Protein AF-K1ZSD5-F1 (afdb_monomer_lite)

pLDDT: mean 80.97, std 16.74, range [41.53, 98.19]

Structure (mmCIF, N/CA/C/O backbone):
data_AF-K1ZSD5-F1
#
_entry.id   AF-K1ZSD5-F1
#
loop_
_atom_site.group_PDB
_atom_site.id
_atom_site.type_symbol
_atom_site.label_atom_id
_atom_site.label_alt_id
_atom_site.label_comp_id
_atom_site.label_asym_id
_atom_site.label_entity_id
_atom_site.label_seq_id
_atom_site.pdbx_PDB_ins_code
_atom_site.Cartn_x
_atom_site.Cartn_y
_atom_site.Cartn_z
_atom_site.occupancy
_atom_site.B_iso_or_equiv
_atom_site.auth_seq_id
_atom_site.auth_comp_id
_atom_site.auth_asym_id
_atom_site.auth_atom_id
_atom_site.pdbx_PDB_model_num
ATOM 1 N N . MET A 1 1 ? 60.745 18.281 -1.526 1.00 53.47 1 MET A N 1
ATOM 2 C CA . MET A 1 1 ? 59.472 17.662 -1.936 1.00 53.47 1 MET A CA 1
ATOM 3 C C . MET A 1 1 ? 59.861 16.450 -2.756 1.00 53.47 1 MET A C 1
ATOM 5 O O . MET A 1 1 ? 60.562 16.635 -3.746 1.00 53.47 1 MET A O 1
ATOM 9 N N . ASN A 1 2 ? 59.617 15.245 -2.240 1.00 58.41 2 ASN A N 1
ATOM 10 C CA . ASN A 1 2 ? 60.115 14.004 -2.836 1.00 58.41 2 ASN A CA 1
ATOM 11 C C . ASN A 1 2 ? 59.119 13.498 -3.886 1.00 58.41 2 ASN A C 1
ATOM 13 O O . ASN A 1 2 ? 57.915 13.659 -3.720 1.00 58.41 2 ASN A O 1
ATOM 17 N N . ALA A 1 3 ? 59.620 12.871 -4.953 1.00 62.41 3 ALA A N 1
ATOM 18 C CA . ALA A 1 3 ? 58.809 12.373 -6.072 1.00 62.41 3 ALA A CA 1
ATOM 19 C C . ALA A 1 3 ? 57.757 11.314 -5.667 1.00 62.41 3 ALA A C 1
ATOM 21 O O . ALA A 1 3 ? 56.813 11.064 -6.414 1.00 62.41 3 ALA A O 1
ATOM 22 N N . ASP A 1 4 ? 57.909 10.708 -4.487 1.00 65.19 4 ASP A N 1
ATOM 23 C CA . ASP A 1 4 ? 56.945 9.757 -3.929 1.00 65.19 4 ASP A CA 1
ATOM 24 C C . ASP A 1 4 ? 55.708 10.450 -3.326 1.00 65.19 4 ASP A C 1
ATOM 26 O O . ASP A 1 4 ? 54.604 9.922 -3.459 1.00 65.19 4 ASP A O 1
ATOM 30 N N . ASP A 1 5 ? 55.855 11.660 -2.772 1.00 67.88 5 ASP A N 1
ATOM 31 C CA . ASP A 1 5 ? 54.745 12.422 -2.174 1.00 67.88 5 ASP A CA 1
ATOM 32 C C . ASP A 1 5 ? 53.759 12.901 -3.258 1.00 67.88 5 ASP A C 1
ATOM 34 O O . ASP A 1 5 ? 52.541 12.823 -3.109 1.00 67.88 5 ASP A O 1
ATOM 38 N N . GLU A 1 6 ? 54.291 13.331 -4.407 1.00 68.56 6 GLU A N 1
ATOM 39 C CA . GLU A 1 6 ? 53.504 13.824 -5.546 1.00 68.56 6 GLU A CA 1
ATOM 40 C C . GLU A 1 6 ? 52.666 12.704 -6.188 1.00 68.56 6 GLU A C 1
ATOM 42 O O . GLU A 1 6 ? 51.538 12.915 -6.638 1.00 68.56 6 GLU A O 1
ATOM 47 N N . LYS A 1 7 ? 53.182 11.470 -6.177 1.00 69.50 7 LYS A N 1
ATOM 48 C CA . LYS A 1 7 ? 52.487 10.29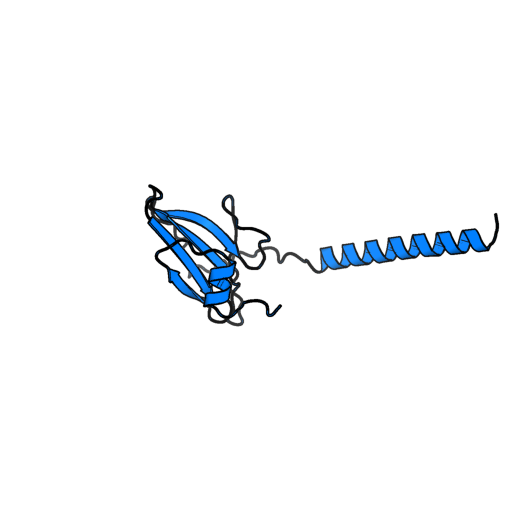4 -6.714 1.00 69.50 7 LYS A CA 1
ATOM 49 C C . LYS A 1 7 ? 51.320 9.852 -5.829 1.00 69.50 7 LYS A C 1
ATOM 51 O O . LYS A 1 7 ? 50.325 9.347 -6.354 1.00 69.50 7 LYS A O 1
ATOM 56 N N . GLU A 1 8 ? 51.434 10.018 -4.514 1.00 69.69 8 GLU A N 1
ATOM 57 C CA . GLU A 1 8 ? 50.362 9.688 -3.572 1.00 69.69 8 GLU A CA 1
ATOM 58 C C . GLU A 1 8 ? 49.228 10.722 -3.627 1.00 69.69 8 GLU A C 1
ATOM 60 O O . GLU A 1 8 ? 48.056 10.339 -3.665 1.00 69.69 8 GLU A O 1
ATOM 65 N N . GLU A 1 9 ? 49.552 12.013 -3.761 1.00 70.94 9 GLU A N 1
ATOM 66 C CA . GLU A 1 9 ? 48.542 13.059 -3.983 1.00 70.94 9 GLU A CA 1
ATOM 67 C C . GLU A 1 9 ? 47.791 12.874 -5.308 1.00 70.94 9 GLU A C 1
ATOM 69 O O . GLU A 1 9 ? 46.567 13.006 -5.359 1.00 70.94 9 GLU A O 1
ATOM 74 N N . LEU A 1 10 ? 48.493 12.498 -6.381 1.00 69.69 10 LEU A N 1
ATOM 75 C CA . LEU A 1 10 ? 47.868 12.214 -7.676 1.00 69.69 10 LEU A CA 1
ATOM 76 C C . LEU A 1 10 ? 46.938 10.995 -7.634 1.00 69.69 10 LEU A C 1
ATOM 78 O O . LEU 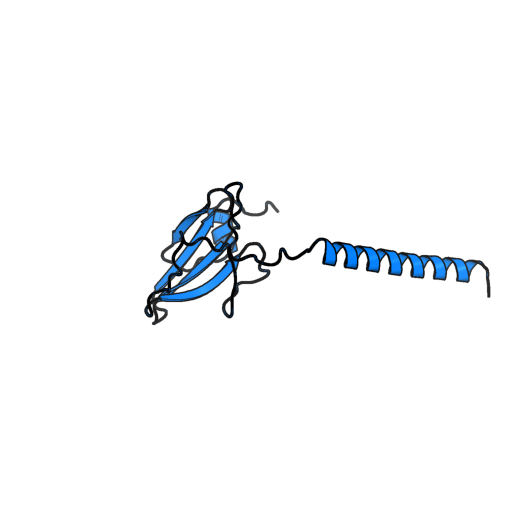A 1 10 ? 45.960 10.950 -8.381 1.00 69.69 10 LEU A O 1
ATOM 82 N N . ARG A 1 11 ? 47.225 10.003 -6.781 1.00 68.44 11 ARG A N 1
ATOM 83 C CA . ARG A 1 11 ? 46.339 8.848 -6.575 1.00 68.44 11 ARG A CA 1
ATOM 84 C C . ARG A 1 11 ? 45.081 9.240 -5.817 1.00 68.44 11 ARG A C 1
ATOM 86 O O . ARG A 1 11 ? 44.000 8.996 -6.340 1.00 68.44 11 ARG A O 1
ATOM 93 N N . LYS A 1 12 ? 45.216 9.933 -4.683 1.00 70.69 12 LYS A N 1
ATOM 94 C CA . LYS A 1 12 ? 44.065 10.402 -3.892 1.00 70.69 12 LYS A CA 1
ATOM 95 C C . LYS A 1 12 ? 43.147 11.308 -4.705 1.00 70.69 12 LYS A C 1
ATOM 97 O O . LYS A 1 12 ? 41.946 11.084 -4.752 1.00 70.69 12 LYS A O 1
ATOM 102 N N . LYS A 1 13 ? 43.717 12.248 -5.462 1.00 69.44 13 LYS A N 1
ATOM 103 C CA . LYS A 1 13 ? 42.947 13.146 -6.333 1.00 69.44 13 LYS A CA 1
ATOM 104 C C . LYS A 1 13 ? 42.213 12.411 -7.461 1.00 69.44 13 LYS A C 1
ATOM 106 O O . LYS A 1 13 ? 41.142 12.840 -7.883 1.00 69.44 13 LYS A O 1
ATOM 111 N N . ASN A 1 14 ? 42.790 11.329 -7.988 1.00 68.06 14 ASN A N 1
ATOM 112 C CA . ASN A 1 14 ? 42.126 10.510 -9.001 1.00 68.06 14 ASN A CA 1
ATOM 113 C C . ASN A 1 14 ? 41.036 9.622 -8.399 1.00 68.06 14 ASN A C 1
ATOM 115 O O . ASN A 1 14 ? 39.999 9.472 -9.033 1.00 68.06 14 ASN A O 1
ATOM 119 N N . GLU A 1 15 ? 41.246 9.075 -7.203 1.00 66.12 15 GLU A N 1
ATOM 120 C CA . GLU A 1 15 ? 40.240 8.302 -6.466 1.00 66.12 15 GLU A CA 1
ATOM 121 C C . GLU A 1 15 ? 39.038 9.178 -6.090 1.00 66.12 15 GLU A C 1
ATOM 123 O O . GLU A 1 15 ? 37.909 8.809 -6.389 1.00 66.12 15 GLU A O 1
ATOM 128 N N . GLU A 1 16 ? 39.260 10.387 -5.569 1.00 66.19 16 GLU A N 1
ATOM 129 C CA . GLU A 1 16 ? 38.190 11.359 -5.285 1.00 66.19 16 GLU A CA 1
ATOM 130 C C . GLU A 1 16 ? 37.412 11.756 -6.549 1.00 66.19 16 GLU A C 1
ATOM 132 O O . GLU A 1 16 ? 36.188 11.888 -6.521 1.00 66.19 16 GLU A O 1
ATOM 137 N N . ARG A 1 17 ? 38.108 11.913 -7.685 1.00 67.19 17 ARG A N 1
ATOM 138 C CA . ARG A 1 17 ? 37.470 12.206 -8.975 1.00 67.19 17 ARG A CA 1
ATOM 139 C C . ARG A 1 17 ? 36.635 11.028 -9.483 1.00 67.19 17 ARG A C 1
ATOM 141 O O . ARG A 1 17 ? 35.555 11.259 -10.009 1.00 67.19 17 ARG A O 1
ATOM 148 N N . LEU A 1 18 ? 37.121 9.796 -9.325 1.00 59.72 18 LEU A N 1
ATOM 149 C CA . LEU A 1 18 ? 36.415 8.576 -9.730 1.00 59.72 18 LEU A CA 1
ATOM 150 C C . LEU A 1 18 ? 35.154 8.352 -8.887 1.00 59.72 18 LEU A C 1
ATOM 152 O O . LEU A 1 18 ? 34.103 8.069 -9.450 1.00 59.72 18 LEU A O 1
ATOM 156 N N . VAL A 1 19 ? 35.236 8.563 -7.569 1.00 64.88 19 VAL A N 1
ATOM 157 C CA . VAL A 1 19 ? 34.080 8.474 -6.661 1.00 64.88 19 VAL A CA 1
ATOM 158 C C . VAL A 1 19 ? 33.037 9.541 -7.002 1.00 64.88 19 VAL A C 1
ATOM 160 O O . VAL A 1 19 ? 31.860 9.224 -7.138 1.00 64.88 19 VAL A O 1
ATOM 163 N N . GLY A 1 20 ? 33.460 10.787 -7.243 1.00 63.72 20 GLY A N 1
ATOM 164 C CA . GLY A 1 20 ? 32.541 11.850 -7.661 1.00 63.72 20 GLY A CA 1
ATOM 165 C C . GLY A 1 20 ? 31.900 11.604 -9.034 1.00 63.72 20 GLY A C 1
ATOM 166 O O . GLY A 1 20 ? 30.753 11.988 -9.255 1.00 63.72 20 GLY A O 1
ATOM 167 N N . GLU A 1 21 ? 32.612 10.951 -9.958 1.00 61.81 21 GLU A N 1
ATOM 168 C CA . GLU A 1 21 ? 32.083 10.539 -11.265 1.00 61.81 21 GLU A CA 1
ATOM 169 C C . GLU A 1 21 ? 31.080 9.382 -11.138 1.00 61.81 21 GLU A C 1
ATOM 171 O O . GLU A 1 21 ? 30.053 9.408 -11.818 1.00 61.81 21 GLU A O 1
ATOM 176 N N . GLU A 1 22 ? 31.319 8.414 -10.247 1.00 56.53 22 GLU A N 1
ATOM 177 C CA . GLU A 1 22 ? 30.371 7.337 -9.941 1.00 56.53 22 GLU A CA 1
ATOM 178 C C . GLU A 1 22 ? 29.103 7.874 -9.272 1.00 56.53 22 GLU A C 1
ATOM 180 O O . GLU A 1 22 ? 28.012 7.589 -9.762 1.00 56.53 22 GLU A O 1
ATOM 185 N N . GLU A 1 23 ? 29.213 8.725 -8.248 1.00 56.72 23 GLU A N 1
ATOM 186 C CA . GLU A 1 23 ? 28.059 9.362 -7.596 1.00 56.72 23 GLU A CA 1
ATOM 187 C C . GLU A 1 23 ? 27.241 10.212 -8.578 1.00 56.72 23 GLU A C 1
ATOM 189 O O . GLU A 1 23 ? 26.012 10.139 -8.594 1.00 56.72 23 GLU A O 1
ATOM 194 N N . GLN A 1 24 ? 27.902 10.968 -9.463 1.00 58.03 24 GLN A N 1
ATOM 195 C CA . GLN A 1 24 ? 27.221 11.720 -10.522 1.00 58.03 24 GLN A CA 1
ATOM 196 C C . GLN A 1 24 ? 26.599 10.808 -11.581 1.00 58.03 24 GLN A C 1
ATOM 198 O O . GLN A 1 24 ? 25.552 11.145 -12.135 1.00 58.03 24 GLN A O 1
ATOM 203 N N . SER A 1 25 ? 27.218 9.666 -11.884 1.00 58.22 25 SER A N 1
ATOM 204 C CA . SER A 1 25 ? 26.668 8.691 -12.827 1.00 58.22 25 SER A CA 1
ATOM 205 C C . SER A 1 25 ? 25.459 7.959 -12.251 1.00 58.22 25 SER A C 1
ATOM 207 O O . SER A 1 25 ? 24.482 7.775 -12.970 1.00 58.22 25 SER A O 1
ATOM 209 N N . LEU A 1 26 ? 25.472 7.640 -10.953 1.00 56.41 26 LEU A N 1
ATOM 210 C CA . LEU A 1 26 ? 24.348 7.062 -10.226 1.00 56.41 26 LEU A CA 1
ATOM 211 C C . LEU A 1 26 ? 23.217 8.083 -10.116 1.00 56.41 26 LEU A C 1
ATOM 213 O O . LEU A 1 26 ? 22.106 7.775 -10.518 1.00 56.41 26 LEU A O 1
ATOM 217 N N . ALA A 1 27 ? 23.496 9.330 -9.728 1.00 52.97 27 ALA A N 1
ATOM 218 C CA . ALA A 1 27 ? 22.495 10.400 -9.688 1.00 52.97 27 ALA A CA 1
ATOM 219 C C . ALA A 1 27 ? 21.871 10.711 -11.065 1.00 52.97 27 ALA A C 1
ATOM 221 O O . ALA A 1 27 ? 20.752 11.205 -11.142 1.00 52.97 27 ALA A O 1
ATOM 222 N N . LYS A 1 28 ? 22.585 10.425 -12.161 1.00 51.22 28 LYS A N 1
ATOM 223 C CA . LYS A 1 28 ? 22.108 10.624 -13.539 1.00 51.22 28 LYS A CA 1
ATOM 224 C C . LYS A 1 28 ? 21.435 9.381 -14.136 1.00 51.22 28 LYS A C 1
ATOM 226 O O . LYS A 1 28 ? 20.620 9.520 -15.044 1.00 51.22 28 LYS A O 1
ATOM 231 N N . ALA A 1 29 ? 21.785 8.186 -13.655 1.00 50.06 29 ALA A N 1
ATOM 232 C CA . ALA A 1 29 ? 21.131 6.915 -13.979 1.00 50.06 29 ALA A CA 1
ATOM 233 C C . ALA A 1 29 ? 19.847 6.711 -13.163 1.00 50.06 29 ALA A C 1
ATOM 235 O O . ALA A 1 29 ? 18.890 6.139 -13.678 1.00 50.06 29 ALA A O 1
ATOM 236 N N . VAL A 1 30 ? 19.770 7.315 -11.972 1.00 47.66 30 VAL A N 1
ATOM 237 C CA . VAL A 1 30 ? 18.529 7.742 -11.308 1.00 47.66 30 VAL A CA 1
ATOM 238 C C . VAL A 1 30 ? 17.984 8.960 -12.065 1.00 47.66 30 VAL A C 1
ATOM 240 O O . VAL A 1 30 ? 17.696 10.019 -11.517 1.00 47.66 30 VAL A O 1
ATOM 243 N N . GLY A 1 31 ? 17.886 8.830 -13.389 1.00 46.69 31 GLY A N 1
ATOM 244 C CA . GLY A 1 31 ? 17.003 9.649 -14.187 1.00 46.69 31 GLY A CA 1
ATOM 245 C C . GLY A 1 31 ? 15.610 9.306 -13.708 1.00 46.69 31 GLY A C 1
ATOM 246 O O . GLY A 1 31 ? 15.004 8.362 -14.206 1.00 46.69 31 GLY A O 1
ATOM 247 N N . VAL A 1 32 ? 15.171 10.033 -12.682 1.00 50.47 32 VAL A N 1
ATOM 248 C CA . VAL A 1 32 ? 13.784 10.160 -12.268 1.00 50.47 32 VAL A CA 1
ATOM 249 C C . VAL A 1 32 ? 13.023 10.358 -13.565 1.00 50.47 32 VAL A C 1
ATOM 251 O O . VAL A 1 32 ? 13.172 11.396 -14.213 1.00 50.47 32 VAL A O 1
ATOM 254 N N . GLY A 1 33 ? 12.332 9.312 -14.020 1.00 47.78 33 GLY A N 1
ATOM 255 C CA . GLY A 1 33 ? 11.394 9.459 -15.113 1.00 47.78 33 GLY A CA 1
ATOM 256 C C . GLY A 1 33 ? 10.466 10.571 -14.671 1.00 47.78 33 GLY A C 1
ATOM 257 O O . GLY A 1 33 ? 9.782 10.426 -13.661 1.00 47.78 33 GLY A O 1
ATOM 258 N N . GLU A 1 34 ? 10.553 11.722 -15.331 1.00 50.41 34 GLU A N 1
ATOM 259 C CA . GLU A 1 34 ? 9.671 12.835 -15.029 1.00 50.41 34 GLU A CA 1
ATOM 260 C C . GLU A 1 34 ? 8.265 12.293 -15.258 1.00 50.41 34 GLU A C 1
ATOM 262 O O . GLU A 1 34 ? 7.965 11.805 -16.353 1.00 50.41 34 GLU A O 1
ATOM 267 N N . PHE A 1 35 ? 7.465 12.249 -14.192 1.00 59.47 35 PHE A N 1
ATOM 268 C CA . PHE A 1 35 ? 6.121 11.705 -14.251 1.00 59.47 35 PHE A CA 1
ATOM 269 C C . PHE A 1 35 ? 5.373 12.403 -15.384 1.00 59.47 35 PHE A C 1
ATOM 271 O O . PHE A 1 35 ? 5.118 13.606 -15.332 1.00 59.47 35 PHE A O 1
ATOM 278 N N . SER A 1 36 ? 5.052 11.650 -16.431 1.00 56.00 36 SER A N 1
ATOM 279 C CA . SER A 1 36 ? 4.093 12.081 -17.429 1.00 56.00 36 SER A CA 1
ATOM 280 C C . SER A 1 36 ? 2.751 11.524 -16.995 1.00 56.00 36 SER A C 1
ATOM 282 O O . SER A 1 36 ? 2.534 10.313 -17.104 1.00 56.00 36 SER A O 1
ATOM 284 N N . GLU A 1 37 ? 1.869 12.390 -16.500 1.00 59.62 37 GLU A N 1
ATOM 285 C CA . GLU A 1 37 ? 0.458 12.048 -16.381 1.00 59.62 37 GLU A CA 1
ATOM 286 C C . GLU A 1 37 ? 0.011 11.584 -17.768 1.00 59.62 37 GLU A C 1
ATOM 288 O O . GLU A 1 37 ? 0.073 12.340 -18.742 1.00 59.62 37 GLU A O 1
ATOM 293 N N . ALA A 1 38 ? -0.332 10.304 -17.894 1.00 57.66 38 ALA A N 1
ATOM 294 C CA . ALA A 1 38 ? -1.015 9.863 -19.088 1.00 57.66 38 ALA A CA 1
ATOM 295 C C . ALA A 1 38 ? -2.349 10.612 -19.081 1.00 57.66 38 ALA A C 1
ATOM 297 O O . ALA A 1 38 ? -3.176 10.365 -18.205 1.00 57.66 38 ALA A O 1
ATOM 298 N N . GLU A 1 39 ? -2.538 11.546 -20.017 1.00 53.62 39 GLU A N 1
ATOM 299 C CA . GLU A 1 39 ? -3.844 12.137 -20.326 1.00 53.62 39 GLU A CA 1
ATOM 300 C C . GLU A 1 39 ? -4.716 11.042 -20.960 1.00 53.62 39 GLU A C 1
ATOM 302 O O . GLU A 1 39 ? -5.020 11.047 -22.152 1.00 53.62 39 GLU A O 1
ATOM 307 N N . ASP A 1 40 ? -5.019 10.016 -20.174 1.00 56.28 40 ASP A N 1
ATOM 308 C CA . ASP A 1 40 ? -5.914 8.947 -20.544 1.00 56.28 40 ASP A CA 1
ATOM 309 C C . ASP A 1 40 ? -7.294 9.311 -19.995 1.00 56.28 40 ASP A C 1
ATOM 311 O O . ASP A 1 40 ? -7.636 9.016 -18.849 1.00 56.28 40 ASP A O 1
ATOM 315 N N . ASP A 1 41 ? -8.097 9.972 -20.836 1.00 56.06 41 ASP A N 1
ATOM 316 C CA . ASP A 1 41 ? -9.514 10.289 -20.591 1.00 56.06 41 ASP A CA 1
ATOM 317 C C . ASP A 1 41 ? -10.354 9.043 -20.212 1.00 56.06 41 ASP A C 1
ATOM 319 O O . ASP A 1 41 ? -11.531 9.163 -19.859 1.00 56.06 41 ASP A O 1
ATOM 323 N N . LEU A 1 42 ? -9.792 7.831 -20.313 1.00 63.62 42 LEU A N 1
ATOM 324 C CA . LEU A 1 42 ? -10.463 6.577 -19.994 1.00 63.62 42 LEU A CA 1
ATOM 325 C C . LEU A 1 42 ? -10.555 6.291 -18.489 1.00 63.62 42 LEU A C 1
ATOM 327 O O . LEU A 1 42 ? -11.444 5.528 -18.097 1.00 63.62 42 LEU A O 1
ATOM 331 N N . VAL A 1 43 ? -9.695 6.876 -17.643 1.00 71.44 43 VAL A N 1
ATOM 332 C CA . VAL A 1 43 ? -9.715 6.628 -16.190 1.00 71.44 43 VAL A CA 1
ATOM 333 C C . VAL A 1 43 ? -10.167 7.888 -15.446 1.00 71.44 43 VAL A C 1
ATOM 335 O O . VAL A 1 43 ? -9.402 8.841 -15.310 1.00 71.44 43 VAL A O 1
ATOM 338 N N . PRO A 1 44 ? -11.412 7.934 -14.937 1.00 77.31 44 PRO A N 1
ATOM 339 C CA . PRO A 1 44 ? -11.892 9.104 -14.223 1.00 77.31 44 PRO A CA 1
ATOM 340 C C . PRO A 1 44 ? -11.122 9.275 -12.914 1.00 77.31 44 PRO A C 1
ATOM 342 O O . PRO A 1 44 ? -11.012 8.343 -12.110 1.00 77.31 44 PRO A O 1
ATOM 345 N N . ARG A 1 45 ? -10.668 10.505 -12.654 1.00 81.81 45 ARG A N 1
ATOM 346 C CA . ARG A 1 45 ? -10.200 10.884 -11.323 1.00 81.81 45 ARG A CA 1
ATOM 347 C C . ARG A 1 45 ? -11.306 10.583 -10.316 1.00 81.81 45 ARG A C 1
ATOM 349 O O . ARG A 1 45 ? -12.405 11.129 -10.407 1.00 81.81 45 ARG A O 1
ATOM 356 N N . THR A 1 46 ? -10.996 9.713 -9.365 1.00 84.50 46 THR A N 1
ATOM 357 C CA . THR A 1 46 ? -11.930 9.285 -8.328 1.00 84.50 46 THR A CA 1
ATOM 358 C C . THR A 1 46 ? -11.487 9.862 -6.995 1.00 84.50 46 THR A C 1
ATOM 360 O O . THR A 1 46 ? -10.329 9.734 -6.607 1.00 84.50 46 THR A O 1
ATOM 363 N N . GLU A 1 47 ? -12.415 10.513 -6.304 1.00 88.50 47 GLU A N 1
ATOM 364 C CA . GLU A 1 47 ? -12.236 10.905 -4.912 1.00 88.50 47 GLU A CA 1
ATOM 365 C C . GLU A 1 47 ? -12.821 9.808 -4.026 1.00 88.50 47 GLU A C 1
ATOM 367 O O . GLU A 1 47 ? -13.929 9.319 -4.265 1.00 88.50 47 GLU A O 1
ATOM 372 N N . ILE A 1 48 ? -12.064 9.404 -3.010 1.00 87.81 48 ILE A N 1
ATOM 373 C CA . ILE A 1 48 ? -12.558 8.489 -1.986 1.00 87.81 48 ILE A CA 1
ATOM 374 C C . ILE A 1 48 ? -13.662 9.187 -1.174 1.00 87.81 48 ILE A C 1
ATOM 376 O O . ILE A 1 48 ? -13.624 10.398 -0.950 1.00 87.81 48 ILE A O 1
ATOM 380 N N . SER A 1 49 ? -14.672 8.423 -0.746 1.00 88.88 49 SER A N 1
ATOM 381 C CA . SER A 1 49 ? -15.740 8.930 0.121 1.00 88.88 49 SER A CA 1
ATOM 382 C C . SER A 1 49 ? -15.174 9.510 1.416 1.00 88.88 49 SER A C 1
ATOM 384 O O . SER A 1 49 ? -14.264 8.922 1.992 1.00 88.88 49 SER A O 1
ATOM 386 N N . ALA A 1 50 ? -15.787 10.574 1.939 1.00 86.00 50 ALA A N 1
ATOM 387 C CA . ALA A 1 50 ? -15.343 11.244 3.168 1.00 86.00 50 ALA A CA 1
ATOM 388 C C . ALA A 1 50 ? -15.257 10.332 4.412 1.00 86.00 50 ALA A C 1
ATOM 390 O O . ALA A 1 50 ? -14.583 10.683 5.377 1.00 86.00 50 ALA A O 1
ATOM 391 N N . ASP A 1 51 ? -15.920 9.173 4.385 1.00 93.69 51 ASP A N 1
ATOM 392 C CA . ASP A 1 51 ? -15.938 8.201 5.481 1.00 93.69 51 ASP A CA 1
ATOM 393 C C . ASP A 1 51 ? -14.721 7.259 5.499 1.00 93.69 51 ASP A C 1
ATOM 395 O O . ASP A 1 51 ? -14.593 6.463 6.426 1.00 93.69 51 ASP A O 1
ATOM 399 N N . ILE A 1 52 ? -13.845 7.322 4.490 1.00 94.19 52 ILE A N 1
ATOM 400 C CA . ILE A 1 52 ? -12.653 6.474 4.360 1.00 94.19 52 ILE A CA 1
ATOM 401 C C . ILE A 1 52 ? -11.411 7.364 4.325 1.00 94.19 52 ILE A C 1
ATOM 403 O O . ILE A 1 52 ? -11.359 8.355 3.596 1.00 94.19 52 ILE A O 1
ATOM 407 N N . LYS A 1 53 ? -10.391 6.980 5.087 1.00 94.81 53 LYS A N 1
ATOM 408 C CA . LYS A 1 53 ? -9.081 7.627 5.121 1.00 94.81 53 LYS A CA 1
ATOM 409 C C . LYS A 1 53 ? -8.026 6.695 4.544 1.00 94.81 53 LYS A C 1
ATOM 411 O O . LYS A 1 53 ? -7.997 5.515 4.886 1.00 94.81 53 LYS A O 1
ATOM 416 N N . ILE A 1 54 ? -7.141 7.244 3.715 1.00 95.81 54 ILE A N 1
ATOM 417 C CA . ILE A 1 54 ? -5.843 6.623 3.441 1.00 95.81 54 ILE A CA 1
ATOM 418 C C . ILE A 1 54 ? -4.932 7.006 4.605 1.00 95.81 54 ILE A C 1
ATOM 420 O O . ILE A 1 54 ? -4.739 8.195 4.852 1.00 95.81 54 ILE A O 1
ATOM 424 N N . MET A 1 55 ? -4.446 6.010 5.338 1.00 96.38 55 MET A N 1
ATOM 425 C CA . MET A 1 55 ? -3.562 6.199 6.489 1.00 96.38 55 MET A CA 1
ATOM 426 C C . MET A 1 55 ? -2.128 6.399 6.019 1.00 96.38 55 MET A C 1
ATOM 428 O O . MET A 1 55 ? -1.487 7.388 6.359 1.00 96.38 55 MET A O 1
ATOM 432 N N . ASP A 1 56 ? -1.665 5.468 5.194 1.00 97.25 56 ASP A N 1
ATOM 433 C CA . ASP A 1 56 ? -0.374 5.522 4.541 1.00 97.25 56 ASP A CA 1
ATOM 434 C C . ASP A 1 56 ? -0.365 4.607 3.315 1.00 97.25 56 ASP A C 1
ATOM 436 O O . ASP A 1 56 ? -1.229 3.740 3.129 1.00 97.25 56 ASP A O 1
ATOM 440 N N . VAL A 1 57 ? 0.611 4.854 2.453 1.00 97.31 57 VAL A N 1
ATOM 441 C CA . VAL A 1 57 ? 0.908 4.046 1.279 1.00 97.31 57 VAL A CA 1
ATOM 442 C C . VAL A 1 57 ? 2.396 3.763 1.279 1.00 97.31 57 VAL A C 1
ATOM 444 O O . VAL A 1 57 ? 3.202 4.683 1.394 1.00 97.31 57 VAL A O 1
ATOM 447 N N . ARG A 1 58 ? 2.774 2.504 1.100 1.00 96.50 58 ARG A N 1
ATOM 448 C CA . ARG A 1 58 ? 4.153 2.122 0.813 1.00 96.50 58 ARG A CA 1
ATOM 449 C C . ARG A 1 58 ? 4.213 1.507 -0.570 1.00 96.50 58 ARG A C 1
ATOM 451 O O . ARG A 1 58 ? 3.446 0.595 -0.875 1.00 96.50 58 ARG A O 1
ATOM 458 N N . THR A 1 59 ? 5.109 2.011 -1.401 1.00 95.25 59 THR A N 1
ATOM 459 C CA . THR A 1 59 ? 5.429 1.431 -2.707 1.00 95.25 59 THR A CA 1
ATOM 460 C C . THR A 1 59 ? 6.859 0.905 -2.704 1.00 95.25 59 THR A C 1
ATOM 462 O O . THR A 1 59 ? 7.632 1.181 -1.788 1.00 95.25 59 THR A O 1
ATOM 465 N N . GLU A 1 60 ? 7.218 0.132 -3.723 1.00 91.50 60 GLU A N 1
ATOM 466 C CA . GLU A 1 60 ? 8.556 -0.449 -3.863 1.00 91.50 60 GLU A CA 1
ATOM 467 C C . GLU A 1 60 ? 9.674 0.605 -3.969 1.00 91.50 60 GLU A C 1
ATOM 469 O O . GLU A 1 60 ? 10.791 0.362 -3.514 1.00 91.50 60 GLU A O 1
ATOM 474 N N . HIS A 1 61 ? 9.390 1.781 -4.540 1.00 90.94 61 HIS A N 1
ATOM 475 C CA . HIS A 1 61 ? 10.375 2.861 -4.663 1.00 90.94 61 HIS A CA 1
ATOM 476 C C . HIS A 1 61 ? 10.434 3.784 -3.441 1.00 90.94 61 HIS A C 1
ATOM 478 O O . HIS A 1 61 ? 11.384 4.564 -3.313 1.00 90.94 61 HIS A O 1
ATOM 484 N N . ASP A 1 62 ? 9.446 3.709 -2.551 1.00 90.69 62 ASP A N 1
ATOM 485 C CA . ASP A 1 62 ? 9.437 4.470 -1.310 1.00 90.69 62 ASP A CA 1
ATOM 486 C C . ASP A 1 62 ? 10.335 3.787 -0.266 1.00 90.69 62 ASP A C 1
ATOM 488 O O . ASP A 1 62 ? 10.239 2.585 -0.012 1.00 90.69 62 ASP A O 1
ATOM 492 N N . GLN A 1 63 ? 11.213 4.559 0.385 1.00 88.38 63 GLN A N 1
ATOM 493 C CA . GLN A 1 63 ? 12.043 4.024 1.475 1.00 88.38 63 GLN A CA 1
ATOM 494 C C . GLN A 1 63 ? 11.190 3.617 2.685 1.00 88.38 63 GLN A C 1
ATOM 496 O O . GLN A 1 63 ? 11.409 2.556 3.271 1.00 88.38 63 GLN A O 1
ATOM 501 N N . ASP A 1 64 ? 10.193 4.441 3.007 1.00 92.62 64 ASP A N 1
ATOM 502 C CA . ASP A 1 64 ? 9.285 4.300 4.143 1.00 92.62 64 ASP A CA 1
ATOM 503 C C . ASP A 1 64 ? 7.836 4.536 3.696 1.00 92.62 64 ASP A C 1
ATOM 505 O O . ASP A 1 64 ? 7.583 5.065 2.615 1.00 92.62 64 ASP A O 1
ATOM 509 N N . ALA A 1 65 ? 6.869 4.169 4.539 1.00 95.88 65 ALA A N 1
ATOM 510 C CA . ALA A 1 65 ? 5.462 4.447 4.269 1.00 95.88 65 ALA A CA 1
ATOM 511 C C . ALA A 1 65 ? 5.181 5.963 4.217 1.00 95.88 65 ALA A C 1
ATOM 513 O O . ALA A 1 65 ? 5.609 6.732 5.082 1.00 95.88 65 ALA A O 1
ATOM 514 N N . VAL A 1 66 ? 4.422 6.385 3.208 1.00 97.00 66 VAL A N 1
ATOM 515 C CA . VAL A 1 66 ? 4.036 7.774 2.956 1.00 97.00 66 VAL A CA 1
ATOM 516 C C . VAL A 1 66 ? 2.642 8.025 3.530 1.00 97.00 66 VAL A C 1
ATOM 518 O O . VAL A 1 66 ? 1.644 7.582 2.967 1.00 97.00 66 VAL A O 1
ATOM 521 N N . ALA A 1 67 ? 2.574 8.759 4.643 1.00 96.31 67 ALA A N 1
ATOM 522 C CA . ALA A 1 67 ? 1.316 9.134 5.304 1.00 96.31 67 ALA A CA 1
ATOM 523 C C . ALA A 1 67 ? 0.780 10.516 4.880 1.00 96.31 67 ALA A C 1
ATOM 525 O O . ALA A 1 67 ? -0.408 10.805 5.007 1.00 96.31 67 ALA A O 1
ATOM 526 N N . GLU A 1 68 ? 1.649 11.394 4.372 1.00 94.19 68 GLU A N 1
ATOM 527 C CA . GLU A 1 68 ? 1.290 12.755 3.971 1.00 94.19 68 GLU A CA 1
ATOM 528 C C . GLU A 1 68 ? 1.889 13.105 2.608 1.00 94.19 68 GLU A C 1
ATOM 530 O O . GLU A 1 68 ? 3.008 12.716 2.277 1.00 94.19 68 GLU A O 1
ATOM 535 N N . GLY A 1 69 ? 1.158 13.911 1.835 1.00 92.50 69 GLY A N 1
ATOM 536 C CA . GLY A 1 69 ? 1.603 14.396 0.533 1.00 92.50 69 GLY A CA 1
ATOM 537 C C . GLY A 1 69 ? 1.030 13.588 -0.625 1.00 92.50 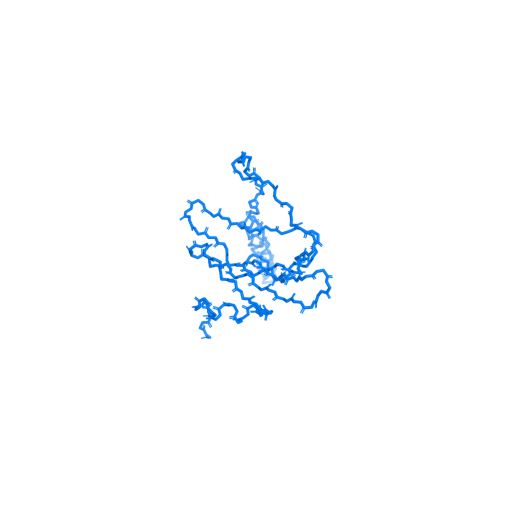69 GLY A C 1
ATOM 538 O O . GLY A 1 69 ? -0.151 13.250 -0.635 1.00 92.50 69 GLY A O 1
ATOM 539 N N . ILE A 1 70 ? 1.857 13.370 -1.645 1.00 90.44 70 ILE A N 1
ATOM 540 C CA . ILE A 1 70 ? 1.479 12.689 -2.884 1.00 90.44 70 ILE A CA 1
ATOM 541 C C . ILE A 1 70 ? 2.498 11.578 -3.117 1.00 90.44 70 ILE A C 1
ATOM 543 O O . ILE A 1 70 ? 3.696 11.850 -3.149 1.00 90.44 70 ILE A O 1
ATOM 547 N N . THR A 1 71 ? 2.011 10.357 -3.317 1.00 93.25 71 THR A N 1
ATOM 548 C CA . THR A 1 71 ? 2.788 9.229 -3.841 1.00 93.25 71 THR A CA 1
ATOM 549 C C . THR A 1 71 ? 2.071 8.648 -5.060 1.00 93.25 71 THR A C 1
ATOM 551 O O . THR A 1 71 ? 0.929 9.015 -5.355 1.00 93.25 71 THR A O 1
ATOM 554 N N . HIS A 1 72 ? 2.751 7.780 -5.798 1.00 92.75 72 HIS A N 1
ATOM 555 C CA . HIS A 1 72 ? 2.262 7.193 -7.037 1.00 92.75 72 HIS A CA 1
ATOM 556 C C . HIS A 1 72 ? 2.514 5.692 -7.015 1.00 92.75 72 HIS A C 1
ATOM 558 O O . HIS A 1 72 ? 3.536 5.254 -6.519 1.00 92.75 72 HIS A O 1
ATOM 564 N N . LEU A 1 73 ? 1.603 4.918 -7.594 1.00 92.62 73 LEU A N 1
ATOM 565 C CA . LEU A 1 73 ? 1.812 3.502 -7.879 1.00 92.62 73 LEU A CA 1
ATOM 566 C C . LEU A 1 73 ? 1.950 3.339 -9.391 1.00 92.62 73 LEU A C 1
ATOM 568 O O . LEU A 1 73 ? 1.025 3.685 -10.133 1.00 92.62 73 LEU A O 1
ATOM 572 N N . TYR A 1 74 ? 3.089 2.833 -9.860 1.00 91.31 74 TYR A N 1
ATOM 573 C CA . TYR A 1 74 ? 3.342 2.718 -11.292 1.00 91.31 74 TYR A CA 1
ATOM 574 C C . TYR A 1 74 ? 2.818 1.403 -11.883 1.00 91.31 74 TYR A C 1
ATOM 576 O O . TYR A 1 74 ? 3.108 0.304 -11.409 1.00 91.31 74 TYR A O 1
ATOM 584 N N . PHE A 1 75 ? 2.085 1.515 -12.993 1.00 89.50 75 PHE A N 1
ATOM 585 C CA . PHE A 1 75 ? 1.678 0.390 -13.837 1.00 89.50 75 PHE A CA 1
ATOM 586 C C . PHE A 1 75 ? 2.463 0.436 -15.146 1.00 89.50 75 PHE A C 1
ATOM 588 O O . PHE A 1 75 ? 2.403 1.415 -15.892 1.00 89.50 75 PHE A O 1
ATOM 595 N N . PHE A 1 76 ? 3.212 -0.623 -15.445 1.00 88.88 76 PHE A N 1
ATOM 596 C CA . PHE A 1 76 ? 4.119 -0.639 -16.585 1.00 88.88 76 PHE A CA 1
ATOM 597 C C . PHE A 1 76 ? 3.453 -1.264 -17.821 1.00 88.88 76 PHE A C 1
ATOM 599 O O . PHE A 1 76 ? 2.744 -2.264 -17.700 1.00 88.88 76 PHE A O 1
ATOM 606 N N . PRO A 1 77 ? 3.751 -0.789 -19.050 1.00 84.81 77 PRO A N 1
ATOM 607 C CA . PRO A 1 77 ? 3.130 -1.294 -20.287 1.00 84.81 77 PRO A CA 1
ATOM 608 C C . PRO A 1 77 ? 3.291 -2.799 -20.545 1.00 84.81 77 PRO A C 1
ATOM 610 O O . PRO A 1 77 ? 2.594 -3.377 -21.374 1.00 84.81 77 PRO A O 1
ATOM 613 N N . LYS A 1 78 ? 4.249 -3.437 -19.870 1.00 85.38 78 LYS A N 1
ATOM 614 C CA . LYS A 1 78 ? 4.506 -4.878 -19.949 1.00 85.38 78 LYS A CA 1
ATOM 615 C C . LYS A 1 78 ? 3.574 -5.711 -19.056 1.00 85.38 78 LYS A C 1
ATOM 617 O O . LYS A 1 78 ? 3.678 -6.932 -19.090 1.00 85.38 78 LYS A O 1
ATOM 622 N N . GLY A 1 79 ? 2.684 -5.071 -18.297 1.00 80.62 79 GLY A N 1
ATOM 623 C CA . GLY A 1 79 ? 1.662 -5.723 -17.478 1.00 80.62 79 GLY A CA 1
ATOM 624 C C . GLY A 1 79 ? 2.059 -5.996 -16.027 1.00 80.62 79 GLY A C 1
ATOM 625 O O . GLY A 1 79 ? 1.257 -6.579 -15.313 1.00 80.62 79 GLY A O 1
ATOM 626 N N . TYR A 1 80 ? 3.252 -5.580 -15.595 1.00 89.19 80 TYR A N 1
ATOM 627 C CA . TYR A 1 80 ? 3.643 -5.594 -14.181 1.00 89.19 80 TYR A CA 1
ATOM 628 C C . TYR A 1 80 ? 3.378 -4.231 -13.529 1.00 89.19 80 TYR A C 1
ATOM 630 O O . TYR A 1 80 ? 3.215 -3.218 -14.216 1.00 89.19 80 TYR A O 1
ATOM 638 N N . THR A 1 81 ? 3.355 -4.212 -12.204 1.00 94.25 81 THR A N 1
ATOM 639 C CA . THR A 1 81 ? 3.245 -3.020 -11.357 1.00 94.25 81 THR A CA 1
ATOM 640 C C . THR A 1 81 ? 4.258 -3.124 -10.219 1.00 94.25 81 THR A C 1
ATOM 642 O O . THR A 1 81 ? 5.040 -4.073 -10.169 1.00 94.25 81 THR A O 1
ATOM 645 N N . GLU A 1 82 ? 4.296 -2.131 -9.346 1.00 93.75 82 GLU A N 1
ATOM 646 C CA . GLU A 1 82 ? 5.130 -2.177 -8.151 1.00 93.75 82 GLU A CA 1
ATOM 647 C C . GLU A 1 82 ? 4.416 -2.943 -7.051 1.00 93.75 82 GLU A C 1
ATOM 649 O O . GLU A 1 82 ? 3.183 -2.954 -6.962 1.00 93.75 82 GLU A O 1
ATOM 654 N N . PHE A 1 83 ? 5.203 -3.551 -6.171 1.00 95.00 83 PHE A N 1
ATOM 655 C CA . PHE A 1 83 ? 4.646 -3.977 -4.904 1.00 95.00 83 PHE A CA 1
ATOM 656 C C . PHE A 1 83 ? 4.165 -2.739 -4.144 1.00 95.00 83 PHE A C 1
ATOM 658 O O . PHE A 1 83 ? 4.873 -1.732 -4.052 1.00 95.00 83 PHE A O 1
ATOM 665 N N . SER A 1 84 ? 2.951 -2.807 -3.603 1.00 96.81 84 SER A N 1
ATOM 666 C CA . SER A 1 84 ? 2.422 -1.726 -2.787 1.00 96.81 84 SER A CA 1
ATOM 667 C C . SER A 1 84 ? 1.492 -2.230 -1.700 1.00 96.81 84 SER A C 1
ATOM 669 O O . SER A 1 84 ? 0.769 -3.212 -1.870 1.00 96.81 84 SER A O 1
ATOM 671 N N . ILE A 1 85 ? 1.522 -1.519 -0.579 1.00 97.50 85 ILE A N 1
ATOM 672 C CA . ILE A 1 85 ? 0.639 -1.702 0.560 1.00 97.50 85 ILE A CA 1
ATOM 673 C C . ILE A 1 85 ? -0.053 -0.376 0.814 1.00 97.50 85 ILE A C 1
ATOM 675 O O . ILE A 1 85 ? 0.603 0.657 0.940 1.00 97.50 85 ILE A O 1
ATOM 679 N N . ILE A 1 86 ? -1.377 -0.413 0.893 1.00 97.56 86 ILE A N 1
ATOM 680 C CA . ILE A 1 86 ? -2.200 0.764 1.156 1.00 97.56 86 ILE A CA 1
ATOM 681 C C . ILE A 1 86 ? -3.025 0.484 2.401 1.00 97.56 86 ILE A C 1
ATOM 683 O O . ILE A 1 86 ? -3.858 -0.428 2.406 1.00 97.56 86 ILE A O 1
ATOM 687 N N . HIS A 1 87 ? -2.812 1.286 3.438 1.00 98.00 87 HIS A N 1
ATOM 688 C CA . HIS A 1 87 ? -3.571 1.213 4.676 1.00 98.00 87 HIS A CA 1
ATOM 689 C C . HIS A 1 87 ? -4.758 2.160 4.627 1.00 98.00 87 HIS A C 1
ATOM 691 O O . HIS A 1 87 ? -4.620 3.359 4.382 1.00 98.00 87 HIS A O 1
ATOM 697 N N . LEU A 1 88 ? -5.939 1.614 4.893 1.00 97.12 88 LEU A N 1
ATOM 698 C CA . LEU A 1 88 ? -7.195 2.339 4.930 1.00 97.12 88 LEU A CA 1
ATOM 699 C C . LEU A 1 88 ? -7.837 2.211 6.308 1.00 97.12 88 LEU A C 1
ATOM 701 O O . LEU A 1 88 ? -7.755 1.166 6.956 1.00 97.12 88 LEU A O 1
ATOM 705 N N . SER A 1 89 ? -8.532 3.263 6.723 1.00 97.12 89 SER A N 1
ATOM 706 C CA . SER A 1 89 ? -9.412 3.228 7.887 1.00 97.12 89 SER A CA 1
ATOM 707 C C . SER A 1 89 ? -10.738 3.926 7.612 1.00 97.12 89 SER A C 1
ATOM 709 O O . SER A 1 89 ? -10.892 4.652 6.625 1.00 97.12 89 SER A O 1
ATOM 711 N N . ASP A 1 90 ? -11.723 3.691 8.472 1.00 95.88 90 ASP A N 1
ATOM 712 C CA . ASP A 1 90 ? -12.904 4.545 8.534 1.00 95.88 90 ASP A CA 1
ATOM 713 C C . ASP A 1 90 ? -12.580 5.903 9.183 1.00 95.88 90 ASP A C 1
ATOM 715 O O . ASP A 1 90 ? -11.552 6.093 9.832 1.00 95.88 90 ASP A O 1
ATOM 719 N N . ALA A 1 91 ? -13.479 6.877 9.044 1.00 93.62 91 ALA A N 1
ATOM 720 C CA . ALA A 1 91 ? -13.276 8.219 9.591 1.00 93.62 91 ALA A CA 1
ATOM 721 C C . ALA A 1 91 ? -12.997 8.239 11.110 1.00 93.62 91 ALA A C 1
ATOM 723 O O . ALA A 1 91 ? -12.270 9.121 11.580 1.00 93.62 91 ALA A O 1
ATOM 724 N N . GLU A 1 92 ? -13.549 7.278 11.857 1.00 94.69 92 GLU A N 1
ATOM 725 C CA . GLU A 1 92 ? -13.374 7.128 13.308 1.00 94.69 92 GLU A CA 1
ATOM 726 C C . GLU A 1 92 ? -12.161 6.264 13.706 1.00 94.69 92 GLU A C 1
ATOM 728 O O . GLU A 1 92 ? -11.897 6.132 14.900 1.00 94.69 92 GLU A O 1
ATOM 733 N N . GLU A 1 93 ? -11.419 5.702 12.743 1.00 94.00 93 GLU A N 1
ATOM 734 C CA . GLU A 1 93 ? -10.261 4.816 12.968 1.00 94.00 93 GLU A CA 1
ATOM 735 C C . GLU A 1 93 ? -10.594 3.596 13.857 1.00 94.00 93 GLU A C 1
ATOM 737 O O . GLU A 1 93 ? -9.799 3.143 14.681 1.00 94.00 93 GLU A O 1
ATOM 742 N N . THR A 1 94 ? -11.803 3.053 13.694 1.00 95.19 94 THR A N 1
ATOM 743 C CA . THR A 1 94 ? -12.294 1.848 14.381 1.00 95.19 94 THR A CA 1
ATOM 744 C C . THR A 1 94 ? -12.160 0.582 13.545 1.00 95.19 94 THR A C 1
ATOM 746 O O . THR A 1 94 ? -12.178 -0.523 14.094 1.00 95.19 94 THR A O 1
ATOM 749 N N . LYS A 1 95 ? -12.039 0.726 12.224 1.00 95.88 95 LYS A N 1
ATOM 750 C CA . LYS A 1 95 ? -11.866 -0.377 11.280 1.00 95.88 95 LYS A CA 1
ATOM 751 C C . LYS A 1 95 ? -10.665 -0.109 10.400 1.00 95.88 95 LYS A C 1
ATOM 753 O O . LYS A 1 95 ? -10.527 0.992 9.877 1.00 95.88 95 LYS A O 1
ATOM 758 N N . PHE A 1 96 ? -9.861 -1.144 10.197 1.00 96.56 96 PHE A N 1
ATOM 759 C CA . PHE A 1 96 ? -8.677 -1.102 9.354 1.00 96.56 96 PHE A CA 1
ATOM 760 C C . PHE A 1 96 ? -8.827 -2.080 8.202 1.00 96.56 96 PHE A C 1
ATOM 762 O O . PHE A 1 96 ? -9.445 -3.138 8.339 1.00 96.56 96 PHE A O 1
ATOM 769 N N . MET A 1 97 ? -8.280 -1.694 7.060 1.00 97.31 97 MET A N 1
ATOM 770 C CA . MET A 1 97 ? -8.210 -2.531 5.880 1.00 97.31 97 MET A CA 1
ATOM 771 C C . MET A 1 97 ? -6.879 -2.286 5.183 1.00 97.31 97 MET A C 1
ATOM 773 O O . MET A 1 97 ? -6.505 -1.135 4.965 1.00 97.31 97 MET A O 1
ATOM 777 N N . THR A 1 98 ? -6.195 -3.353 4.791 1.00 98.19 98 THR A N 1
ATOM 778 C CA . THR A 1 98 ? -4.982 -3.271 3.979 1.00 98.19 98 THR A CA 1
ATOM 779 C C . THR A 1 98 ? -5.265 -3.783 2.574 1.00 98.19 98 THR A C 1
ATOM 781 O O . THR A 1 98 ? -5.844 -4.857 2.395 1.00 98.19 98 THR A O 1
ATOM 784 N N . LEU A 1 99 ? -4.835 -3.016 1.573 1.00 97.62 99 LEU A N 1
ATOM 785 C CA . LEU A 1 99 ? -4.754 -3.456 0.184 1.00 97.62 99 LEU A CA 1
ATOM 786 C C . LEU A 1 99 ? -3.308 -3.846 -0.114 1.00 97.62 99 LEU A C 1
ATOM 788 O O . LEU A 1 99 ? -2.409 -3.029 0.080 1.00 97.62 99 LEU A O 1
ATOM 792 N N . ILE A 1 100 ? -3.090 -5.070 -0.587 1.00 97.44 100 ILE A N 1
ATOM 793 C CA . ILE A 1 100 ? -1.767 -5.581 -0.956 1.00 97.44 100 ILE A CA 1
ATOM 794 C C . ILE A 1 100 ? -1.758 -5.809 -2.464 1.00 97.44 100 ILE A C 1
ATOM 796 O O . ILE A 1 100 ? -2.516 -6.633 -2.972 1.00 97.44 100 ILE A O 1
ATOM 800 N N . VAL A 1 101 ? -0.911 -5.074 -3.179 1.00 96.69 101 VAL A N 1
ATOM 801 C CA . VAL A 1 101 ? -0.809 -5.130 -4.640 1.00 96.69 101 VAL A CA 1
ATOM 802 C C . VAL A 1 101 ? 0.287 -6.110 -5.045 1.00 96.69 101 VAL A C 1
ATOM 804 O O . VAL A 1 101 ? 1.449 -5.962 -4.663 1.00 96.69 101 VAL A O 1
ATOM 807 N N . ASN A 1 102 ? -0.073 -7.107 -5.849 1.00 94.62 102 ASN A N 1
ATOM 808 C CA . ASN A 1 102 ? 0.873 -8.056 -6.413 1.00 94.62 102 ASN A CA 1
ATOM 809 C C . ASN A 1 102 ? 1.661 -7.408 -7.573 1.00 94.62 102 ASN A C 1
ATOM 811 O O . ASN A 1 102 ? 1.047 -7.044 -8.580 1.00 94.62 102 ASN A O 1
ATOM 815 N N . PRO A 1 103 ? 3.005 -7.330 -7.510 1.00 93.94 103 PRO A N 1
ATOM 816 C CA . PRO A 1 103 ? 3.801 -6.668 -8.548 1.00 93.94 103 PRO A CA 1
ATOM 817 C C . PRO A 1 103 ? 3.743 -7.380 -9.906 1.00 93.94 103 PRO A C 1
ATOM 819 O O . PRO A 1 103 ? 3.896 -6.761 -10.959 1.00 93.94 103 PRO A O 1
ATOM 822 N N . LEU A 1 104 ? 3.516 -8.697 -9.916 1.00 91.38 104 LEU A N 1
ATOM 823 C CA . LEU A 1 104 ? 3.551 -9.502 -11.134 1.00 91.38 104 LEU A CA 1
ATOM 824 C C . LEU A 1 104 ? 2.226 -9.469 -11.899 1.00 91.38 104 LEU A C 1
ATOM 826 O O . LEU A 1 104 ? 2.236 -9.474 -13.129 1.00 91.38 104 LEU A O 1
ATOM 830 N N . THR A 1 105 ? 1.099 -9.487 -11.186 1.00 90.62 105 THR A N 1
ATOM 831 C CA . THR A 1 105 ? -0.239 -9.592 -11.794 1.00 90.62 105 THR A CA 1
ATOM 832 C C . THR A 1 105 ? -1.058 -8.309 -11.702 1.00 90.62 105 THR A C 1
ATOM 834 O O . THR A 1 105 ? -2.025 -8.165 -12.449 1.00 90.62 105 THR A O 1
ATOM 837 N N . GLY A 1 106 ? -0.712 -7.399 -10.788 1.00 90.12 106 GLY A N 1
ATOM 838 C CA . GLY A 1 106 ? -1.553 -6.263 -10.408 1.00 90.12 106 GLY A CA 1
ATOM 839 C C . GLY A 1 106 ? -2.812 -6.656 -9.629 1.00 90.12 106 GLY A C 1
ATOM 840 O O . GLY A 1 106 ? -3.681 -5.813 -9.414 1.00 90.12 106 GLY A O 1
ATOM 841 N N . GLU A 1 107 ? -2.943 -7.924 -9.228 1.00 93.00 107 GLU A N 1
ATOM 842 C CA . GLU A 1 107 ? -4.028 -8.383 -8.361 1.00 93.00 107 GLU A CA 1
ATOM 843 C C . GLU A 1 107 ? -3.914 -7.738 -6.978 1.00 93.00 107 GLU A C 1
ATOM 845 O O . GLU A 1 107 ? -2.809 -7.515 -6.481 1.00 93.00 107 GLU A O 1
ATOM 850 N N . VAL A 1 108 ? -5.061 -7.426 -6.374 1.00 95.38 108 VAL A N 1
ATOM 851 C CA . VAL A 1 108 ? -5.130 -6.756 -5.075 1.00 95.38 108 VAL A CA 1
ATOM 852 C C . VAL A 1 108 ? -5.806 -7.673 -4.069 1.00 95.38 108 VAL A C 1
ATOM 854 O O . VAL A 1 108 ? -7.001 -7.953 -4.191 1.00 95.38 108 VAL A O 1
ATOM 857 N N . ASP A 1 109 ? -5.052 -8.085 -3.056 1.00 95.75 109 ASP A N 1
ATOM 858 C CA . ASP A 1 109 ? -5.591 -8.773 -1.889 1.00 95.75 109 ASP A CA 1
ATOM 859 C C . A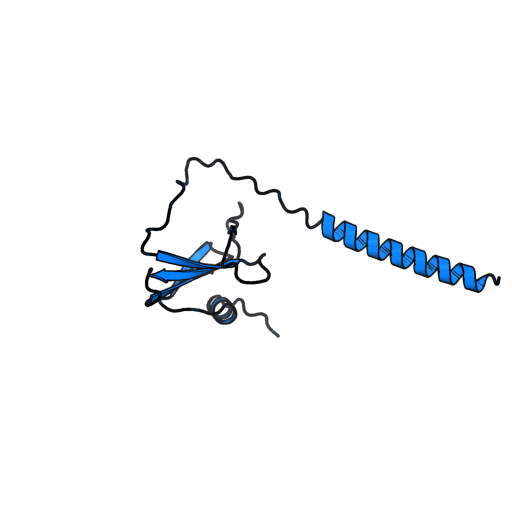SP A 1 109 ? -6.117 -7.747 -0.885 1.00 95.75 109 ASP A C 1
ATOM 861 O O . ASP A 1 109 ? -5.425 -6.797 -0.513 1.00 95.75 109 ASP A O 1
ATOM 865 N N . VAL A 1 110 ? -7.356 -7.949 -0.435 1.00 97.06 110 VAL A N 1
ATOM 866 C CA . VAL A 1 110 ? -8.028 -7.080 0.538 1.00 97.06 110 VAL A CA 1
ATOM 867 C C . VAL A 1 110 ? -8.104 -7.799 1.876 1.00 97.06 110 VAL A C 1
ATOM 869 O O . VAL A 1 110 ? -8.740 -8.849 1.988 1.00 97.06 110 VAL A O 1
ATOM 872 N N . VAL A 1 111 ? -7.469 -7.228 2.897 1.00 97.31 111 VAL A N 1
ATOM 873 C CA . VAL A 1 111 ? -7.419 -7.791 4.250 1.00 97.31 111 VAL A CA 1
ATOM 874 C C . VAL A 1 111 ? -8.151 -6.862 5.210 1.00 97.31 111 VAL A C 1
ATOM 876 O O . VAL A 1 111 ? -7.831 -5.682 5.282 1.00 97.31 111 VAL A O 1
ATOM 879 N N . GLU A 1 112 ? -9.120 -7.384 5.966 1.00 96.06 112 GLU A N 1
ATOM 880 C CA . GLU A 1 112 ? -9.866 -6.646 7.005 1.00 96.06 112 GLU A CA 1
ATOM 881 C C . GLU A 1 112 ? -9.062 -6.506 8.316 1.00 96.06 112 GLU A C 1
ATOM 883 O O . GLU A 1 112 ? -9.559 -6.797 9.403 1.00 96.06 112 GLU A O 1
ATOM 888 N N . ASP A 1 113 ? -7.789 -6.135 8.208 1.00 95.62 113 ASP A N 1
ATOM 889 C CA . ASP A 1 113 ? -6.897 -5.863 9.334 1.00 95.62 113 ASP A CA 1
ATOM 890 C C . ASP A 1 113 ? -5.737 -4.977 8.860 1.00 95.62 113 ASP A C 1
ATOM 892 O O .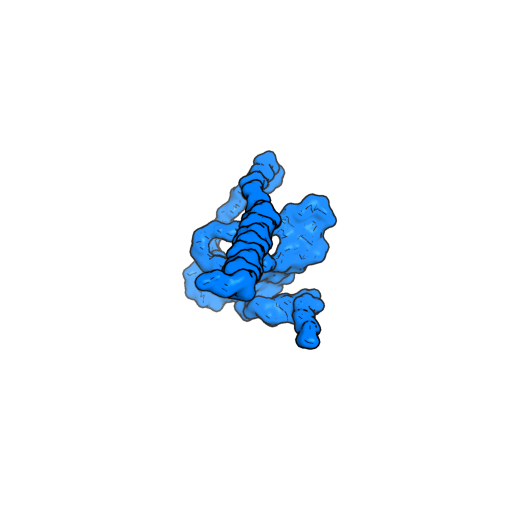 ASP A 1 113 ? -5.535 -4.815 7.655 1.00 95.62 113 ASP A O 1
ATOM 896 N N . PHE A 1 114 ? -4.970 -4.433 9.801 1.00 96.12 114 PHE A N 1
ATOM 897 C CA . PHE A 1 114 ? -3.699 -3.779 9.509 1.00 96.12 114 PHE A CA 1
ATOM 898 C C . PHE A 1 114 ? -2.614 -4.839 9.280 1.00 96.12 114 PHE A C 1
ATOM 900 O O . PHE A 1 114 ? -2.384 -5.701 10.130 1.00 96.12 114 PHE A O 1
ATOM 907 N N . VAL A 1 115 ? -1.942 -4.784 8.130 1.00 96.38 115 VAL A N 1
ATOM 908 C CA . VAL A 1 115 ? -0.889 -5.735 7.755 1.00 96.38 115 VAL A CA 1
ATOM 909 C C . VAL A 1 115 ? 0.427 -5.008 7.539 1.00 96.38 115 VAL A C 1
ATOM 911 O O . VAL A 1 115 ? 0.576 -4.235 6.599 1.00 96.38 115 VAL A O 1
ATOM 914 N N . GLU A 1 116 ? 1.408 -5.336 8.372 1.00 95.00 116 GLU A N 1
ATOM 915 C CA . GLU A 1 116 ? 2.765 -4.812 8.256 1.00 95.00 116 GLU A CA 1
ATOM 916 C C . GLU A 1 116 ? 3.435 -5.214 6.937 1.00 95.00 116 GLU A C 1
ATOM 918 O O . GLU A 1 116 ? 3.122 -6.236 6.317 1.00 95.00 116 GLU A O 1
ATOM 923 N N . HIS A 1 117 ? 4.431 -4.429 6.530 1.00 92.88 117 HIS A N 1
ATOM 924 C CA . HIS A 1 117 ? 5.088 -4.610 5.238 1.00 92.88 117 HIS A CA 1
ATOM 925 C C . HIS A 1 117 ? 5.725 -5.989 5.040 1.00 92.88 117 HIS A C 1
ATOM 927 O O . HIS A 1 117 ? 5.560 -6.619 3.995 1.00 92.88 117 HIS A O 1
ATOM 933 N N . GLU A 1 118 ? 6.417 -6.486 6.061 1.00 92.25 118 GLU A N 1
ATOM 934 C CA . GLU A 1 118 ? 7.056 -7.803 6.031 1.00 92.25 118 GLU A CA 1
ATOM 935 C C . GLU A 1 118 ? 6.024 -8.933 5.913 1.00 92.25 118 GLU A C 1
ATOM 937 O O . GLU A 1 118 ? 6.208 -9.879 5.144 1.00 92.25 118 GLU A O 1
ATOM 942 N N . ASP A 1 119 ? 4.898 -8.804 6.615 1.00 94.12 119 ASP A N 1
ATOM 943 C CA . ASP A 1 119 ? 3.810 -9.778 6.590 1.00 94.12 119 ASP A CA 1
ATOM 944 C C . ASP A 1 119 ? 3.071 -9.785 5.243 1.00 94.12 119 ASP A C 1
ATOM 946 O O . ASP A 1 119 ? 2.549 -10.820 4.815 1.00 94.12 119 ASP A O 1
ATOM 950 N N . ALA A 1 120 ? 3.002 -8.641 4.561 1.00 92.88 120 ALA A N 1
ATOM 951 C CA . ALA A 1 120 ? 2.457 -8.541 3.212 1.00 92.88 120 ALA A CA 1
ATOM 952 C C . ALA A 1 120 ? 3.385 -9.189 2.172 1.00 92.88 120 ALA A C 1
ATOM 954 O O . ALA A 1 120 ? 2.914 -9.942 1.318 1.00 92.88 120 ALA A O 1
ATOM 955 N N . LEU A 1 121 ? 4.704 -8.986 2.279 1.00 90.44 121 LEU A N 1
ATOM 956 C CA . LEU A 1 121 ? 5.682 -9.665 1.420 1.00 90.44 121 LEU A CA 1
ATOM 957 C C . LEU A 1 121 ? 5.626 -11.188 1.586 1.00 90.44 121 LEU A C 1
ATOM 959 O O . LEU A 1 121 ? 5.628 -11.922 0.596 1.00 90.44 121 LEU A O 1
ATOM 963 N N . GLN A 1 122 ? 5.515 -11.674 2.825 1.00 91.12 122 GLN A N 1
ATOM 964 C CA . GLN A 1 122 ? 5.366 -13.104 3.105 1.00 91.12 122 GLN A CA 1
ATOM 965 C C . GLN A 1 122 ? 4.090 -13.688 2.484 1.00 91.12 122 GLN A C 1
ATOM 967 O O . GLN A 1 122 ? 4.133 -14.787 1.930 1.00 91.12 122 GLN A O 1
ATOM 972 N N . ARG A 1 123 ? 2.966 -12.955 2.518 1.00 89.00 123 ARG A N 1
ATOM 973 C CA . ARG A 1 123 ? 1.706 -13.376 1.872 1.00 89.00 123 ARG A CA 1
ATOM 974 C C . ARG A 1 123 ? 1.855 -13.566 0.366 1.00 89.00 123 ARG A C 1
ATOM 976 O O . ARG A 1 123 ? 1.276 -14.501 -0.181 1.00 89.00 123 ARG A O 1
ATOM 983 N N . LEU A 1 124 ? 2.658 -12.726 -0.283 1.00 86.62 124 LEU A N 1
ATOM 984 C CA . LEU A 1 124 ? 2.960 -12.845 -1.708 1.00 86.62 124 LEU A CA 1
ATOM 985 C C . LEU A 1 124 ? 4.072 -13.862 -2.018 1.00 86.62 124 LEU A C 1
ATOM 987 O O . LEU A 1 124 ? 4.350 -14.120 -3.188 1.00 86.62 124 LEU A O 1
ATOM 991 N N . GLY A 1 125 ? 4.712 -14.445 -0.999 1.00 86.69 125 GLY A N 1
ATOM 992 C CA . GLY A 1 125 ? 5.868 -15.323 -1.178 1.00 86.69 125 GLY A CA 1
ATOM 993 C C . GLY A 1 125 ? 7.113 -14.587 -1.686 1.00 86.69 125 GLY A C 1
ATOM 994 O O . GLY A 1 125 ? 7.957 -15.206 -2.326 1.00 86.69 125 GLY A O 1
ATOM 995 N N . LEU A 1 126 ? 7.209 -13.278 -1.429 1.00 78.56 126 LEU A N 1
ATOM 996 C CA . LEU A 1 126 ? 8.290 -12.391 -1.875 1.00 78.56 126 LEU A CA 1
ATOM 997 C C . LEU A 1 126 ? 9.313 -12.088 -0.768 1.00 78.56 126 LEU A C 1
ATOM 999 O O . LEU A 1 126 ? 10.072 -11.132 -0.884 1.00 78.56 126 LEU A O 1
ATOM 1003 N N . SER A 1 127 ? 9.331 -12.860 0.321 1.00 75.44 127 SER A N 1
ATOM 1004 C CA . SER A 1 127 ? 10.332 -12.680 1.378 1.00 75.44 127 SER A CA 1
ATOM 1005 C C . SER A 1 127 ? 11.743 -12.869 0.819 1.00 75.44 127 SER A C 1
ATOM 1007 O O . SER A 1 127 ? 11.988 -13.863 0.131 1.00 75.44 127 SER A O 1
ATOM 1009 N N . GLU A 1 128 ? 12.664 -11.961 1.147 1.00 57.47 128 GLU A N 1
ATOM 1010 C CA . GLU A 1 128 ? 14.084 -12.171 0.866 1.00 57.47 128 GLU A CA 1
ATOM 1011 C C . GLU A 1 128 ? 14.540 -13.450 1.584 1.00 57.47 128 GLU A C 1
ATOM 1013 O O . GLU A 1 128 ? 14.378 -13.583 2.798 1.00 57.47 128 GLU A O 1
ATOM 1018 N N . GLU A 1 129 ? 15.043 -14.429 0.827 1.00 54.88 129 GLU A N 1
ATOM 1019 C CA . GLU A 1 129 ? 15.835 -15.502 1.427 1.00 54.88 129 GLU A CA 1
ATOM 1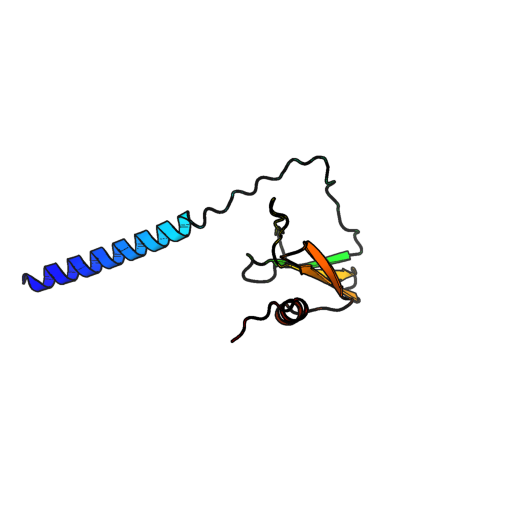020 C C . GLU A 1 129 ? 17.094 -14.857 2.027 1.00 54.88 129 GLU A C 1
ATOM 1022 O O . GLU A 1 129 ? 17.814 -14.150 1.320 1.00 54.88 129 GLU A O 1
ATOM 1027 N N . GLU A 1 130 ? 17.298 -15.073 3.331 1.00 41.53 130 GLU A N 1
ATOM 1028 C CA . GLU A 1 130 ? 18.436 -14.582 4.130 1.00 41.53 130 GLU A CA 1
ATOM 1029 C C . GLU A 1 130 ? 19.818 -14.881 3.518 1.00 41.53 130 GLU A C 1
ATOM 1031 O O . GLU A 1 130 ? 20.041 -16.014 3.020 1.00 41.53 130 GLU A O 1
#

Foldseek 3Di:
DDPVVVVVVVVVVVVVVVVVVVVVVVVVVPPVPPDDDPPPPPDDDDDDDPQKDFQWKDWPPDPDTHRDDDDDWDQDPVQFTTWMKIWMATPVRPWIWIWTADRRHRDTDIDRDDDDPQRSCVVNVNHDDD

Radius of gyration: 22.65 Å; chains: 1; bounding box: 76×33×35 Å

Sequence (130 aa):
MNADDEKEELRKKNEERLVGEEEQSLAKAVGVGEFSEAEDDLVPRTEISADIKIMDVRTEHDQDAVAEGITHLYFFPKGYTEFSIIHLSDAEETKFMTLIVNPLTGEVDVVEDFVEHEDALQRLGLSEEE

Secondary structure (DSSP, 8-state):
--HHHHHHHHHHHHHHHHHHHHHHHHHHHS----------TTS---PPPTTEEEEEEEETT-SS-B-SS-----B-TTS-B--EEEEEEETTS--EEEEEE-TTT--EEEESS---HHHHHHHTT-PPP-